Protein AF-A0A0N4SYX3-F1 (afdb_monomer_lite)

Secondary structure (DSSP, 8-state):
---HHHHHHHHT-----------GGG-EEEEE--SSGGGGGGGSTTS-EEEETTEEEE--TTTHHHHHT-

Organism: Brugia pahangi (NCBI:txid6280)

Sequence (70 aa):
MIDLLQLIKLLVKVPVSYVPQQCPYGGEVIGLGCDNSKSCECLAQGLPVLCVQRICCAYRLPNYFPAHFT

pLDDT: mean 83.82, std 14.09, range [54.72, 96.5]

Structure (mmCIF, N/CA/C/O backbone):
data_AF-A0A0N4SYX3-F1
#
_entry.id   AF-A0A0N4SYX3-F1
#
loop_
_atom_site.group_PDB
_atom_site.id
_atom_site.type_symbol
_atom_site.label_atom_id
_atom_site.label_alt_id
_atom_site.label_comp_id
_atom_site.label_asym_id
_atom_site.label_entity_id
_atom_site.label_seq_id
_atom_site.pdbx_PDB_ins_code
_atom_site.Cartn_x
_atom_site.Cartn_y
_atom_site.Cartn_z
_atom_site.occupancy
_atom_site.B_iso_or_equiv
_atom_site.auth_seq_id
_atom_site.auth_comp_id
_atom_site.auth_asym_id
_atom_site.auth_atom_id
_atom_site.pdbx_PDB_model_num
ATOM 1 N N . MET A 1 1 ? -5.804 25.681 -40.826 1.00 54.72 1 MET A N 1
ATOM 2 C CA . MET A 1 1 ? -4.458 25.382 -40.292 1.00 54.72 1 MET A CA 1
ATOM 3 C C . MET A 1 1 ? -4.636 24.593 -39.009 1.00 54.72 1 MET A C 1
ATOM 5 O O . MET A 1 1 ? -5.198 25.131 -38.067 1.00 54.72 1 MET A O 1
ATOM 9 N N . ILE A 1 2 ? -4.279 23.309 -39.014 1.00 60.94 2 ILE A N 1
ATOM 10 C CA . ILE A 1 2 ? -4.335 22.443 -37.829 1.00 60.94 2 ILE A CA 1
ATOM 11 C C . ILE A 1 2 ? -2.944 22.513 -37.193 1.00 60.94 2 ILE A C 1
ATOM 13 O O . ILE A 1 2 ? -1.958 22.241 -37.871 1.00 60.94 2 ILE A O 1
ATOM 17 N N . ASP A 1 3 ? -2.868 22.953 -35.940 1.00 70.12 3 ASP A N 1
ATOM 18 C CA . ASP A 1 3 ? -1.608 23.128 -35.213 1.00 70.12 3 ASP A CA 1
ATOM 19 C C . ASP A 1 3 ? -1.038 21.774 -34.748 1.00 70.12 3 ASP A C 1
ATOM 21 O O . ASP A 1 3 ? -1.801 20.883 -34.360 1.00 70.12 3 ASP A O 1
ATOM 25 N N . LEU A 1 4 ? 0.292 21.607 -34.767 1.00 67.62 4 LEU A N 1
ATOM 26 C CA . LEU A 1 4 ? 0.979 20.362 -34.383 1.00 67.62 4 LEU A CA 1
ATOM 27 C C . LEU A 1 4 ? 0.597 19.913 -32.958 1.00 67.62 4 LEU A C 1
ATOM 29 O O . LEU A 1 4 ? 0.481 18.713 -32.699 1.00 67.62 4 LEU A O 1
ATOM 33 N N . LEU A 1 5 ? 0.292 20.856 -32.057 1.00 59.62 5 LEU A N 1
ATOM 34 C CA . LEU A 1 5 ? -0.179 20.568 -30.700 1.00 59.62 5 LEU A CA 1
ATOM 35 C C . LEU A 1 5 ? -1.536 19.842 -30.685 1.00 59.62 5 LEU A C 1
ATOM 37 O O . LEU A 1 5 ? -1.796 19.029 -29.795 1.00 59.62 5 LEU A O 1
ATOM 41 N N . GLN A 1 6 ? -2.401 20.097 -31.672 1.00 68.50 6 GLN A N 1
ATOM 42 C CA . GLN A 1 6 ? -3.700 19.426 -31.793 1.00 68.50 6 GLN A CA 1
ATOM 43 C C . GLN A 1 6 ? -3.570 17.987 -32.312 1.00 68.50 6 GLN A C 1
ATOM 45 O O . GLN A 1 6 ? -4.407 17.152 -31.972 1.00 68.50 6 GLN A O 1
ATOM 50 N N . LEU A 1 7 ? -2.508 17.665 -33.060 1.00 63.22 7 LEU A N 1
ATOM 51 C CA . LEU A 1 7 ? -2.209 16.293 -33.495 1.00 63.22 7 LEU A CA 1
ATOM 52 C C . LEU A 1 7 ? -1.687 15.424 -32.337 1.00 63.22 7 LEU A C 1
ATOM 54 O O . LEU A 1 7 ? -2.062 14.259 -32.230 1.00 63.22 7 LEU A O 1
ATOM 58 N N . ILE A 1 8 ? -0.902 15.987 -31.411 1.00 65.44 8 ILE A N 1
ATOM 59 C CA . ILE A 1 8 ? -0.371 15.247 -30.248 1.00 65.44 8 ILE A CA 1
ATOM 60 C C . ILE A 1 8 ? -1.501 14.862 -29.270 1.00 65.44 8 ILE A C 1
ATOM 62 O O . ILE A 1 8 ? -1.520 13.752 -28.739 1.00 65.44 8 ILE A O 1
ATOM 66 N N . LYS A 1 9 ? -2.503 15.733 -29.078 1.00 61.84 9 LYS A N 1
ATOM 67 C CA . LYS A 1 9 ? -3.674 15.461 -28.214 1.00 61.84 9 LYS A CA 1
ATOM 68 C C . LYS A 1 9 ? -4.567 14.318 -28.716 1.00 61.84 9 LYS A C 1
ATOM 70 O O . LYS A 1 9 ? -5.287 13.723 -27.918 1.00 61.84 9 LYS A O 1
ATOM 75 N N . LEU A 1 10 ? -4.531 14.009 -30.014 1.00 63.31 10 LEU A N 1
ATOM 76 C CA . LEU A 1 10 ? -5.224 12.854 -30.600 1.00 63.31 10 LEU A CA 1
ATOM 77 C C . LEU A 1 10 ? -4.524 11.528 -30.265 1.00 63.31 10 LEU A C 1
ATOM 79 O O . LEU A 1 10 ? -5.199 10.510 -30.143 1.00 63.31 10 LEU A O 1
ATOM 83 N N . LEU A 1 11 ? -3.204 11.547 -30.054 1.00 62.09 11 LEU A N 1
ATOM 84 C CA . LEU A 1 11 ? -2.412 10.367 -29.685 1.00 62.09 11 LEU A CA 1
ATOM 85 C C . LEU A 1 11 ? -2.492 10.044 -28.182 1.00 62.09 11 LEU A C 1
ATOM 87 O O . LEU A 1 11 ? -2.358 8.887 -27.800 1.00 62.09 11 LEU A O 1
ATOM 91 N N . VAL A 1 12 ? -2.774 11.039 -27.330 1.00 63.03 12 VAL A N 1
ATOM 92 C CA . VAL A 1 12 ? -2.989 10.879 -25.873 1.00 63.03 12 VAL A CA 1
ATOM 93 C C . VAL A 1 12 ? -4.476 10.999 -25.523 1.00 63.03 12 VAL A C 1
ATOM 95 O O . VAL A 1 12 ? -4.865 11.534 -24.487 1.00 63.03 12 VAL A O 1
ATOM 98 N N . LYS A 1 13 ? -5.359 10.498 -26.388 1.00 57.12 13 LYS A N 1
ATOM 99 C CA . LYS A 1 13 ? -6.778 10.324 -26.055 1.00 57.12 13 LYS A CA 1
ATOM 100 C C . LYS A 1 13 ? -6.955 9.047 -25.223 1.00 57.12 13 LYS A C 1
ATOM 102 O O . LYS A 1 13 ? -7.760 8.188 -25.561 1.00 57.12 13 LYS A O 1
ATOM 107 N N . VAL A 1 14 ? -6.161 8.883 -24.164 1.00 61.69 14 VAL A N 1
ATOM 108 C CA . VAL A 1 14 ? -6.364 7.783 -23.219 1.00 61.69 14 VAL A CA 1
ATOM 109 C C . VAL A 1 14 ? -7.619 8.145 -22.429 1.00 61.69 14 VAL A C 1
ATOM 111 O O . VAL A 1 14 ? -7.632 9.208 -21.802 1.00 61.69 14 VAL A O 1
ATOM 114 N N . PRO A 1 15 ? -8.692 7.336 -22.454 1.00 57.38 15 PRO A N 1
ATOM 115 C CA . PRO A 1 15 ? -9.750 7.503 -21.479 1.00 57.38 15 PRO A CA 1
ATOM 116 C C . PRO A 1 15 ? -9.118 7.205 -20.120 1.00 57.38 15 PRO A C 1
ATOM 118 O O . PRO A 1 15 ? -8.939 6.047 -19.749 1.00 57.38 15 PRO A O 1
ATOM 121 N N . VAL A 1 16 ? -8.702 8.248 -19.398 1.00 58.50 16 VAL A N 1
ATOM 122 C CA . VAL A 1 16 ? -8.353 8.134 -17.983 1.00 58.50 16 VAL A CA 1
ATOM 123 C C . VAL A 1 16 ? -9.651 7.748 -17.290 1.00 58.50 16 VAL A C 1
ATOM 125 O O . VAL A 1 16 ? -10.474 8.594 -16.946 1.00 58.50 16 VAL A O 1
ATOM 128 N N . SER A 1 17 ? -9.874 6.440 -17.169 1.00 58.31 17 SER A N 1
ATOM 129 C CA . SER A 1 17 ? -10.861 5.886 -16.259 1.00 58.31 17 SER A CA 1
ATOM 130 C C . SER A 1 17 ? -10.372 6.274 -14.876 1.00 58.31 17 SER A C 1
ATOM 132 O O . SER A 1 17 ? -9.460 5.648 -14.337 1.00 58.31 17 SER A O 1
ATOM 134 N N . TYR A 1 18 ? -10.900 7.380 -14.354 1.00 65.94 18 TYR A N 1
ATOM 135 C CA . TYR A 1 18 ? -10.633 7.842 -13.002 1.00 65.94 18 TYR A CA 1
ATOM 136 C C . TYR A 1 18 ? -11.259 6.827 -12.046 1.00 65.94 18 TYR A C 1
ATOM 138 O O . TYR A 1 18 ? -12.390 6.980 -11.594 1.00 65.94 18 TYR A O 1
ATOM 146 N N . VAL A 1 19 ? -10.549 5.723 -11.820 1.00 70.19 19 VAL A N 1
ATOM 147 C CA . VAL A 1 19 ? -10.869 4.791 -10.750 1.00 70.19 19 VAL A CA 1
ATOM 148 C C . VAL A 1 19 ? -10.355 5.462 -9.485 1.00 70.19 19 VAL A C 1
ATOM 150 O O . VAL A 1 19 ? -9.142 5.672 -9.378 1.00 70.19 19 VAL A O 1
ATOM 153 N N . PRO A 1 20 ? -11.237 5.860 -8.555 1.00 71.62 20 PRO A N 1
ATOM 154 C CA . PRO A 1 20 ? -10.787 6.410 -7.292 1.00 71.62 20 PRO A CA 1
ATOM 155 C C . PRO A 1 20 ? -9.954 5.341 -6.582 1.00 71.62 20 PRO A C 1
ATOM 157 O O . PRO A 1 20 ? -10.462 4.294 -6.189 1.00 71.62 20 PRO A O 1
ATOM 160 N N . GLN A 1 21 ? -8.655 5.600 -6.467 1.00 87.75 21 GLN A N 1
ATOM 161 C CA . GLN A 1 21 ? -7.731 4.756 -5.721 1.00 87.75 21 GLN A CA 1
ATOM 162 C C . GLN A 1 21 ? -8.056 4.956 -4.242 1.00 87.75 21 GLN A C 1
ATOM 164 O O . GLN A 1 21 ? -7.939 6.071 -3.729 1.00 87.75 21 GLN A O 1
ATOM 169 N N . GLN A 1 22 ? -8.521 3.908 -3.570 1.00 90.88 22 GLN A N 1
ATOM 170 C CA . GLN A 1 22 ? -8.912 3.976 -2.167 1.00 90.88 22 GLN A CA 1
ATOM 171 C C . GLN A 1 22 ? -8.371 2.766 -1.423 1.00 90.88 22 GLN A C 1
ATOM 173 O O . GLN A 1 22 ? -8.472 1.634 -1.891 1.00 90.88 22 GLN A O 1
ATOM 178 N N . CYS A 1 23 ? -7.830 3.018 -0.236 1.00 93.38 23 CYS A N 1
ATOM 179 C CA . CYS A 1 23 ? -7.467 1.968 0.696 1.00 93.38 23 CYS A CA 1
ATOM 180 C C . CYS A 1 23 ? -8.655 1.685 1.623 1.00 93.38 23 CYS A C 1
ATOM 182 O O . CYS A 1 23 ? -9.263 2.623 2.151 1.00 93.38 23 CYS A O 1
ATOM 184 N N . PRO A 1 24 ? -8.996 0.410 1.860 1.00 91.94 24 PRO A N 1
ATOM 185 C CA . PRO A 1 24 ? -10.065 0.059 2.783 1.00 91.94 24 PRO A CA 1
ATOM 186 C C . PRO A 1 24 ? -9.689 0.451 4.218 1.00 91.94 24 PRO A C 1
ATOM 188 O O . PRO A 1 24 ? -8.517 0.685 4.522 1.00 91.94 24 PRO A O 1
ATOM 191 N N . TYR A 1 25 ? -10.685 0.508 5.106 1.00 92.50 25 TYR A N 1
ATOM 192 C CA . TYR A 1 25 ? -10.508 0.747 6.548 1.00 92.50 25 TYR A CA 1
ATOM 193 C C . TYR A 1 25 ? -9.780 2.056 6.910 1.00 92.50 25 TYR A C 1
ATOM 195 O O . TYR A 1 25 ? -9.119 2.138 7.942 1.00 92.50 25 TYR A O 1
ATOM 203 N N . GLY A 1 26 ? -9.887 3.093 6.073 1.00 90.81 26 GLY A N 1
ATOM 204 C CA . GLY A 1 26 ? -9.272 4.397 6.350 1.00 90.81 26 GLY A CA 1
ATOM 205 C C . GLY A 1 26 ? -7.751 4.410 6.194 1.00 90.81 26 GLY A C 1
ATOM 206 O O . GLY A 1 26 ? -7.076 5.192 6.865 1.00 90.81 26 GLY A O 1
ATOM 207 N N . GLY A 1 27 ? -7.211 3.526 5.352 1.00 94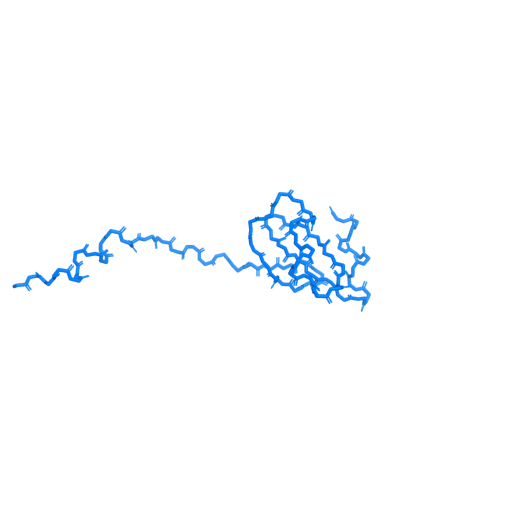.00 27 GLY A N 1
ATOM 208 C CA . GLY A 1 27 ? -5.819 3.594 4.919 1.00 94.00 27 GLY A CA 1
ATOM 209 C C . GLY A 1 27 ? -5.560 4.790 4.002 1.00 94.00 27 GLY A C 1
ATOM 210 O O . GLY A 1 27 ? -6.462 5.304 3.339 1.00 94.00 27 GLY A O 1
ATOM 211 N N . GLU A 1 28 ? -4.304 5.209 3.945 1.00 95.25 28 GLU A N 1
ATOM 212 C CA . GLU A 1 28 ? -3.828 6.291 3.090 1.00 95.25 28 GLU A CA 1
ATOM 213 C C . GLU A 1 28 ? -3.148 5.706 1.849 1.00 95.25 28 GLU A C 1
ATOM 215 O O . GLU A 1 28 ? -2.263 4.856 1.963 1.00 95.25 28 GLU A O 1
ATOM 220 N N . VAL A 1 29 ? -3.556 6.151 0.658 1.00 95.62 29 VAL A N 1
ATOM 221 C CA . VAL A 1 29 ? -2.884 5.772 -0.591 1.00 95.62 29 VAL A CA 1
ATOM 222 C C . VAL A 1 29 ? -1.570 6.534 -0.677 1.00 95.62 29 VAL A C 1
ATOM 224 O O . VAL A 1 29 ? -1.568 7.755 -0.810 1.00 95.62 29 VAL A O 1
ATOM 227 N N . ILE A 1 30 ? -0.458 5.807 -0.647 1.00 96.06 30 ILE A N 1
ATOM 228 C CA . ILE A 1 30 ? 0.890 6.393 -0.722 1.00 96.06 30 ILE A CA 1
ATOM 229 C C . ILE A 1 30 ? 1.619 6.043 -2.023 1.00 96.06 30 ILE A C 1
ATOM 231 O O . ILE A 1 30 ? 2.681 6.591 -2.303 1.00 96.06 30 ILE A O 1
ATOM 235 N N . GLY A 1 31 ? 1.068 5.131 -2.828 1.00 93.94 31 GLY A N 1
ATOM 236 C CA . GLY A 1 31 ? 1.678 4.710 -4.085 1.00 93.9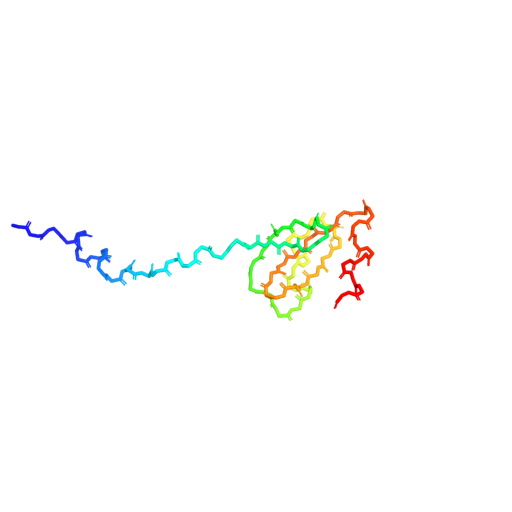4 31 GLY A CA 1
ATOM 237 C C . GLY A 1 31 ? 0.805 3.756 -4.892 1.00 93.94 31 GLY A C 1
ATOM 238 O O . GLY A 1 31 ? -0.148 3.173 -4.376 1.00 93.94 31 GLY A O 1
ATOM 239 N N . LEU A 1 32 ? 1.153 3.593 -6.166 1.00 93.56 32 LEU A N 1
ATOM 240 C CA . LEU A 1 32 ? 0.490 2.703 -7.119 1.00 93.56 32 LEU A CA 1
ATOM 241 C C . LEU A 1 32 ? 1.519 1.758 -7.743 1.00 93.56 32 LEU A C 1
ATOM 243 O O . LEU A 1 32 ? 2.678 2.128 -7.909 1.00 93.56 32 LEU A O 1
ATOM 247 N N . GLY A 1 33 ? 1.072 0.568 -8.136 1.00 89.88 33 GLY A N 1
ATOM 248 C CA . GLY A 1 33 ? 1.895 -0.432 -8.809 1.00 89.88 33 GLY A CA 1
ATOM 249 C C . GLY A 1 33 ? 2.777 -1.245 -7.863 1.00 89.88 33 GLY A C 1
ATOM 250 O O . GLY A 1 33 ? 3.984 -1.300 -8.062 1.00 89.88 33 GLY A O 1
ATOM 251 N N . CYS A 1 34 ? 2.190 -1.893 -6.853 1.00 94.62 34 CYS A N 1
ATOM 252 C CA . CYS A 1 34 ? 2.910 -2.839 -5.992 1.00 94.62 34 CYS A CA 1
ATOM 253 C C . CYS A 1 34 ? 2.656 -4.309 -6.371 1.00 94.62 34 CYS A C 1
ATOM 255 O O . CYS A 1 34 ? 1.559 -4.686 -6.799 1.00 94.62 34 CYS A O 1
ATOM 257 N N . ASP A 1 35 ? 3.673 -5.154 -6.191 1.00 95.56 35 ASP A N 1
ATOM 258 C CA . ASP A 1 35 ? 3.546 -6.622 -6.217 1.00 95.56 35 ASP A CA 1
ATOM 259 C C . ASP A 1 35 ? 3.337 -7.192 -4.809 1.00 95.56 35 ASP A C 1
ATOM 261 O O . ASP A 1 35 ? 2.644 -8.189 -4.626 1.00 95.56 35 ASP A O 1
ATOM 265 N N . ASN A 1 36 ? 3.939 -6.555 -3.805 1.00 95.00 36 ASN A N 1
ATOM 266 C CA . ASN A 1 36 ? 3.835 -6.921 -2.398 1.00 95.00 36 ASN A CA 1
ATOM 267 C C . ASN A 1 36 ? 4.049 -5.680 -1.513 1.00 95.00 36 ASN A C 1
ATOM 269 O O . ASN A 1 36 ? 4.395 -4.604 -1.999 1.00 95.00 36 ASN A O 1
ATOM 273 N N . SER A 1 37 ? 3.827 -5.802 -0.204 1.00 94.44 37 SER A N 1
ATOM 274 C CA . SER A 1 37 ? 3.969 -4.676 0.731 1.00 94.44 37 SER A CA 1
ATOM 275 C C . SER A 1 37 ? 5.402 -4.143 0.831 1.00 94.44 37 SER A C 1
ATOM 277 O O . SER A 1 37 ? 5.585 -2.956 1.098 1.00 94.44 37 SER A O 1
ATOM 279 N N . LYS A 1 38 ? 6.418 -4.968 0.545 1.00 95.25 38 LYS A N 1
ATOM 280 C CA . LYS A 1 38 ? 7.830 -4.582 0.666 1.00 95.25 38 LYS A CA 1
ATOM 281 C C . LYS A 1 38 ? 8.225 -3.472 -0.304 1.00 95.25 38 LYS A C 1
ATOM 283 O O . LYS A 1 38 ? 8.988 -2.584 0.061 1.00 95.25 38 LYS A O 1
ATOM 288 N N . SER A 1 39 ? 7.644 -3.445 -1.507 1.00 94.75 39 SER A N 1
ATOM 289 C CA . SER A 1 39 ? 7.862 -2.340 -2.457 1.00 94.75 39 SER A CA 1
ATOM 290 C C . SER A 1 39 ? 7.326 -0.989 -1.961 1.00 94.75 39 SER A C 1
ATOM 292 O O . SER A 1 39 ? 7.726 0.051 -2.475 1.00 94.75 39 SER A O 1
ATOM 294 N N . CYS A 1 40 ? 6.441 -0.988 -0.960 1.00 96.50 40 CYS A N 1
ATOM 295 C CA . CYS A 1 40 ? 5.835 0.219 -0.401 1.00 96.50 40 CYS A CA 1
ATOM 296 C C . CYS A 1 40 ? 6.599 0.769 0.818 1.00 96.50 40 CYS A C 1
ATOM 298 O O . CYS A 1 40 ? 6.331 1.893 1.238 1.00 96.50 40 CYS A O 1
ATOM 300 N N . GLU A 1 41 ? 7.549 0.015 1.387 1.00 94.81 41 GLU A N 1
ATOM 301 C CA . GLU A 1 41 ? 8.263 0.390 2.621 1.00 94.81 41 GLU A CA 1
ATOM 302 C C . GLU A 1 41 ? 8.996 1.731 2.482 1.00 94.81 41 GLU A C 1
ATOM 304 O O . GLU A 1 41 ? 8.928 2.573 3.377 1.00 94.81 41 GLU A O 1
ATOM 309 N N . CYS A 1 42 ? 9.625 1.979 1.328 1.00 94.31 42 CYS A N 1
ATOM 310 C CA . CYS A 1 42 ? 10.335 3.232 1.055 1.00 94.31 42 CYS A CA 1
ATOM 311 C C . CYS A 1 42 ? 9.417 4.466 1.047 1.00 94.31 42 CYS A C 1
ATOM 313 O O . CYS A 1 42 ? 9.892 5.580 1.246 1.00 94.31 42 CYS A O 1
ATOM 315 N N . LEU A 1 43 ? 8.114 4.277 0.825 1.00 94.44 43 LEU A N 1
ATOM 316 C CA . LEU A 1 43 ? 7.113 5.347 0.786 1.00 94.44 43 LEU A CA 1
ATOM 317 C C . LEU A 1 43 ? 6.437 5.559 2.150 1.00 94.44 43 LEU A C 1
ATOM 319 O O . LEU A 1 43 ? 5.818 6.593 2.387 1.00 94.44 43 LEU A O 1
ATOM 323 N N . ALA A 1 44 ? 6.553 4.584 3.052 1.00 92.50 44 ALA A N 1
ATOM 324 C CA . ALA A 1 44 ? 5.722 4.461 4.241 1.00 92.50 44 ALA A CA 1
ATOM 325 C C . ALA A 1 44 ? 6.078 5.408 5.394 1.00 92.50 44 ALA A C 1
ATOM 327 O O . ALA A 1 44 ? 5.313 5.515 6.348 1.00 92.50 44 ALA A O 1
ATOM 328 N N . GLN A 1 45 ? 7.252 6.048 5.358 1.00 92.62 45 GLN A N 1
ATOM 329 C CA . GLN A 1 45 ? 7.751 6.924 6.433 1.00 92.62 45 GLN A CA 1
ATOM 330 C C . GLN A 1 45 ? 7.662 6.281 7.838 1.00 92.62 45 GLN A C 1
ATOM 332 O O . GLN A 1 45 ? 7.383 6.951 8.829 1.00 92.62 45 GLN A O 1
ATOM 337 N N . GLY A 1 46 ? 7.878 4.962 7.925 1.00 91.69 46 GLY A N 1
ATOM 338 C CA . GLY A 1 46 ? 7.811 4.195 9.177 1.00 91.69 46 GLY A CA 1
ATOM 339 C C . GLY A 1 46 ? 6.417 3.696 9.578 1.00 91.69 46 GLY A C 1
ATOM 340 O O . GLY A 1 46 ? 6.288 3.055 10.619 1.00 91.69 46 GLY A O 1
ATOM 341 N N . LEU A 1 47 ? 5.379 3.948 8.776 1.00 95.00 47 LEU A N 1
ATOM 342 C CA . LEU A 1 47 ? 4.054 3.359 8.974 1.00 95.00 47 LEU A CA 1
ATOM 343 C C . LEU A 1 47 ? 3.990 1.922 8.430 1.00 95.00 47 LEU A C 1
ATOM 345 O O . LEU A 1 47 ? 4.675 1.591 7.462 1.00 95.00 47 LEU A O 1
ATOM 349 N N . PRO A 1 48 ? 3.146 1.055 9.009 1.00 95.19 48 PRO A N 1
ATOM 350 C CA . PRO A 1 48 ? 2.874 -0.245 8.421 1.00 95.19 48 PRO A CA 1
ATOM 351 C C . PRO A 1 48 ? 2.119 -0.093 7.092 1.00 95.19 48 PRO A C 1
ATOM 353 O O . PRO A 1 48 ? 1.219 0.745 6.958 1.00 95.19 48 PRO A O 1
ATOM 356 N N . VAL A 1 49 ? 2.482 -0.929 6.116 1.00 96.25 49 VAL A N 1
ATOM 357 C CA . VAL A 1 49 ? 1.950 -0.880 4.750 1.00 96.25 49 VAL A CA 1
ATOM 358 C C . VAL A 1 49 ? 1.409 -2.215 4.276 1.00 96.25 49 VAL A C 1
ATOM 360 O O . VAL A 1 49 ? 1.933 -3.275 4.615 1.00 96.25 49 VAL A O 1
ATOM 363 N N . LEU A 1 50 ? 0.389 -2.146 3.426 1.00 95.69 50 LEU A N 1
ATOM 364 C CA . LEU A 1 50 ? -0.179 -3.284 2.712 1.00 95.69 50 LEU A CA 1
ATOM 365 C C . LEU A 1 50 ? -0.241 -2.971 1.219 1.00 95.69 50 LEU A C 1
ATOM 367 O O . LEU A 1 50 ? -0.472 -1.829 0.822 1.00 95.69 50 LEU A O 1
ATOM 371 N N . CYS A 1 51 ? -0.041 -4.001 0.400 1.00 95.25 51 CYS A N 1
ATOM 372 C CA . CYS A 1 51 ? -0.284 -3.921 -1.033 1.00 95.25 51 CYS A CA 1
ATOM 373 C C . CYS A 1 51 ? -1.683 -4.467 -1.319 1.00 95.25 51 CYS A C 1
ATOM 375 O O . CYS A 1 51 ? -1.895 -5.679 -1.289 1.00 95.25 51 CYS A O 1
ATOM 377 N N . VAL A 1 52 ? -2.639 -3.577 -1.575 1.00 93.50 52 VAL A N 1
ATOM 378 C CA . VAL A 1 52 ? -4.048 -3.923 -1.798 1.00 93.50 52 VAL A CA 1
ATOM 379 C C . VAL A 1 52 ? -4.389 -3.604 -3.244 1.00 93.50 52 VAL A C 1
ATOM 381 O O . VAL A 1 52 ? -4.315 -2.453 -3.644 1.00 93.50 52 VAL A O 1
ATOM 384 N N . GLN A 1 53 ? -4.735 -4.606 -4.055 1.00 91.50 53 GLN A N 1
ATOM 385 C CA . GLN A 1 53 ? -5.125 -4.402 -5.463 1.00 91.50 53 GLN A CA 1
ATOM 386 C C . GLN A 1 53 ? -4.126 -3.554 -6.282 1.00 91.50 53 GLN A C 1
ATOM 388 O O . GLN A 1 53 ? -4.529 -2.704 -7.069 1.00 91.50 53 GLN A O 1
ATOM 393 N N . ARG A 1 54 ? -2.813 -3.789 -6.121 1.00 92.94 54 ARG A N 1
ATOM 394 C CA . ARG A 1 54 ? -1.722 -2.988 -6.726 1.00 92.94 54 ARG A CA 1
ATOM 395 C C . ARG A 1 54 ? -1.548 -1.580 -6.140 1.00 92.94 54 ARG A C 1
ATOM 397 O O . ARG A 1 54 ? -0.787 -0.799 -6.704 1.00 92.94 54 ARG A O 1
ATOM 404 N N . ILE A 1 55 ? -2.186 -1.253 -5.024 1.00 94.38 55 ILE A N 1
ATOM 405 C CA . ILE A 1 55 ? -2.110 0.047 -4.349 1.00 94.38 55 ILE A CA 1
ATOM 406 C C . ILE A 1 55 ? -1.294 -0.107 -3.069 1.00 94.38 55 ILE A C 1
ATOM 408 O O . ILE A 1 55 ? -1.547 -1.006 -2.268 1.00 94.38 55 ILE A O 1
ATOM 412 N N . CYS A 1 56 ? -0.331 0.784 -2.859 1.00 96.19 56 CYS A N 1
ATOM 413 C CA . CYS A 1 56 ? 0.369 0.894 -1.589 1.00 96.19 56 CYS A CA 1
ATOM 414 C C . CYS A 1 56 ? -0.492 1.679 -0.597 1.00 96.19 56 CYS A C 1
ATOM 416 O O . CYS A 1 56 ? -0.727 2.876 -0.785 1.00 96.19 56 CYS A O 1
ATOM 418 N N . CYS A 1 57 ? -0.913 1.006 0.468 1.00 96.31 57 CYS A N 1
ATOM 419 C C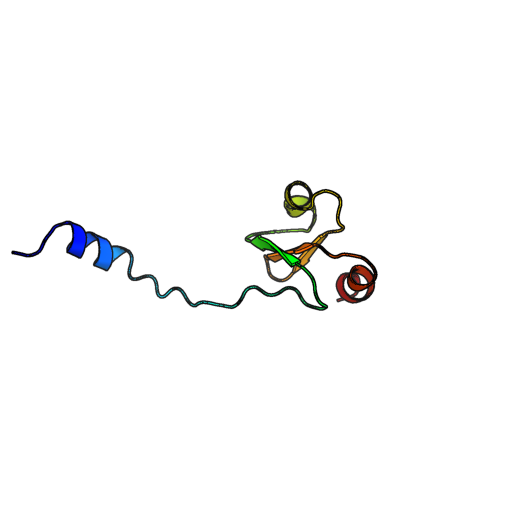A . CYS A 1 57 ? -1.738 1.565 1.528 1.00 96.31 57 CYS A CA 1
ATOM 420 C C . CYS A 1 57 ? -0.947 1.655 2.830 1.00 96.31 57 CYS A C 1
ATOM 422 O O . CYS A 1 57 ? -0.507 0.624 3.338 1.00 96.31 57 CYS A O 1
ATOM 424 N N . ALA A 1 58 ? -0.791 2.858 3.383 1.00 96.38 58 ALA A N 1
ATOM 425 C CA . ALA A 1 58 ? -0.259 3.062 4.728 1.00 96.38 58 ALA A CA 1
ATOM 426 C C . ALA A 1 58 ? -1.384 3.148 5.755 1.00 96.38 58 ALA A C 1
ATOM 428 O O . ALA A 1 58 ? -2.419 3.774 5.523 1.00 96.38 58 ALA A O 1
ATOM 429 N N . TYR A 1 59 ? -1.153 2.558 6.922 1.00 95.62 59 TYR A N 1
ATOM 430 C CA . TYR A 1 59 ? -2.129 2.533 8.002 1.00 95.62 59 TYR A CA 1
ATOM 431 C C . TYR A 1 59 ? -1.551 3.128 9.277 1.00 95.62 59 TYR A C 1
ATOM 433 O O . TYR A 1 59 ? -0.439 2.814 9.687 1.00 95.62 59 TYR A O 1
ATOM 441 N N . ARG A 1 60 ? -2.345 3.954 9.959 1.00 93.94 60 ARG A N 1
ATOM 442 C CA . ARG A 1 60 ? -2.086 4.335 11.352 1.00 93.94 60 ARG A CA 1
ATOM 443 C C . ARG A 1 60 ? -2.877 3.410 12.271 1.00 93.94 60 ARG A C 1
ATOM 445 O O . ARG A 1 60 ? -3.956 2.947 11.904 1.00 93.94 60 ARG A O 1
ATOM 452 N N . LEU A 1 61 ? -2.358 3.124 13.463 1.00 89.38 61 LEU A N 1
ATOM 453 C CA . LEU A 1 61 ? -3.139 2.408 14.475 1.00 89.38 61 LEU A CA 1
ATOM 454 C C . LEU A 1 61 ? -4.381 3.236 14.859 1.00 89.38 61 LEU A C 1
ATOM 456 O O . LEU A 1 61 ? -4.269 4.460 14.952 1.00 89.38 61 LEU A O 1
ATOM 460 N N . PRO A 1 62 ? -5.548 2.602 15.086 1.00 89.69 62 PRO A N 1
ATOM 461 C CA . PRO A 1 62 ? -5.799 1.153 15.117 1.00 89.69 62 PRO A CA 1
ATOM 462 C C . PRO A 1 62 ? -6.162 0.516 13.756 1.00 89.69 62 PRO A C 1
ATOM 464 O O . PRO A 1 62 ? -6.372 -0.693 13.691 1.00 89.69 62 PRO A O 1
ATOM 467 N N . ASN A 1 63 ? -6.205 1.286 12.665 1.00 90.44 63 ASN A N 1
ATOM 468 C CA . ASN A 1 63 ? -6.739 0.862 11.360 1.00 90.44 63 ASN A CA 1
ATOM 469 C C . ASN A 1 63 ? -5.936 -0.254 10.666 1.00 90.44 63 ASN A C 1
ATOM 471 O O . ASN A 1 63 ? -6.446 -0.905 9.760 1.00 90.44 63 ASN A O 1
ATOM 475 N N . TYR A 1 64 ? -4.695 -0.505 11.095 1.00 90.44 64 TYR A N 1
ATOM 476 C CA . TYR A 1 64 ? -3.862 -1.575 10.539 1.00 90.44 64 TYR A CA 1
ATOM 477 C C . TYR A 1 64 ? -4.404 -2.984 10.828 1.00 90.44 64 TYR A C 1
ATOM 479 O O . TYR A 1 64 ? -4.338 -3.852 9.962 1.00 90.44 64 TYR A O 1
ATOM 487 N N . PHE A 1 65 ? -4.970 -3.214 12.019 1.00 88.38 65 PHE A N 1
ATOM 488 C CA . PHE A 1 65 ? -5.482 -4.532 12.412 1.00 88.38 65 PHE A CA 1
ATOM 489 C C . PHE A 1 65 ? -6.542 -5.075 11.442 1.00 88.38 65 PHE A C 1
ATOM 491 O O . PHE A 1 65 ? -6.307 -6.134 10.873 1.00 88.38 65 PHE A O 1
ATOM 498 N N . PRO A 1 66 ? -7.672 -4.390 11.187 1.00 84.50 66 PRO A N 1
ATOM 499 C CA . PRO A 1 66 ? -8.679 -4.910 10.260 1.00 84.50 66 PRO A CA 1
ATOM 500 C C . PRO A 1 66 ? -8.154 -5.046 8.823 1.00 84.50 66 PRO A C 1
ATOM 502 O O . PRO A 1 66 ? -8.577 -5.945 8.100 1.00 84.50 66 PRO A O 1
ATOM 505 N N . ALA A 1 67 ? -7.207 -4.196 8.416 1.00 82.69 67 ALA A N 1
ATOM 506 C CA . ALA A 1 67 ? -6.649 -4.225 7.071 1.00 82.69 67 ALA A CA 1
ATOM 507 C C . ALA A 1 67 ? -5.715 -5.421 6.825 1.00 82.69 67 ALA A C 1
ATOM 509 O O . ALA A 1 67 ? -5.725 -5.979 5.735 1.00 82.69 67 ALA A O 1
ATOM 510 N N . HIS A 1 68 ? -4.932 -5.840 7.823 1.00 83.94 68 HIS A N 1
ATOM 511 C CA . HIS A 1 68 ? -3.967 -6.937 7.682 1.00 83.94 68 HIS A CA 1
ATOM 512 C C . HIS A 1 68 ? -4.619 -8.331 7.589 1.00 83.94 68 HIS A C 1
ATOM 514 O O . HIS A 1 68 ? -3.989 -9.277 7.129 1.00 83.94 68 HIS A O 1
ATOM 520 N N . PHE A 1 69 ? -5.8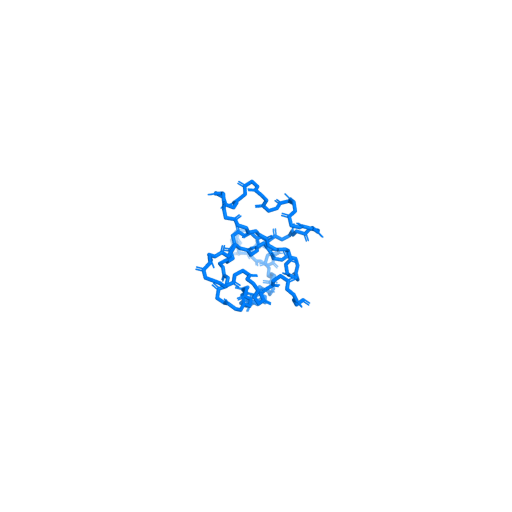64 -8.477 8.045 1.00 81.19 69 PHE A N 1
ATOM 521 C CA . PHE A 1 69 ? -6.591 -9.754 8.039 1.00 81.19 69 PHE A CA 1
ATOM 522 C C . PHE A 1 69 ? -7.584 -9.900 6.869 1.00 81.19 69 PHE A C 1
ATOM 524 O O . PHE A 1 69 ? -8.364 -10.852 6.867 1.00 81.19 69 PHE A O 1
ATOM 531 N N . THR A 1 70 ? -7.578 -8.970 5.906 1.00 65.25 70 THR A N 1
ATOM 532 C CA . THR A 1 70 ? -8.391 -9.019 4.672 1.00 65.25 70 THR A CA 1
ATOM 533 C C . THR A 1 70 ? -7.569 -9.565 3.512 1.00 65.25 70 THR A C 1
ATOM 535 O O . THR A 1 70 ? -8.123 -10.378 2.740 1.00 65.25 70 THR A O 1
#

Foldseek 3Di:
DQDPVNVVVVVPPPPPPPPPDDQPQPWDFQDFADPFQVVCPVRAPPFRWTQDPRTITGDDPPSVVVRVVD

Radius of gyration: 17.65 Å; chains: 1; bounding box: 21×35×55 Å

=== Feature glossary ===
Each block in this record encodes a different view of the same protein. In brief:

Predicted aligned error. PAE(i, j) answers: if I align the predicted and true structures on residue i, how far off (in Å) do I expect residue j to be? A block-diagonal PAE matrix with low values on the blocks and high values off-diagonal is the signature of a multi-domain protein with confidently predicted domains but uncertain inter-domain orientation.

Contact-map, Ramachandran, and PAE plots. Plot images: a contact map (which residues are close in 3D, as an N×N binary image), a Ramachandran scatter (backb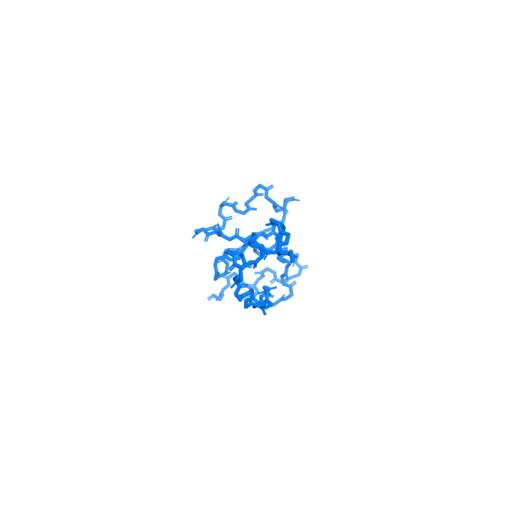one torsion angles, revealing secondary-structure composition at a glance), and — for AlphaFold structures — a PAE heatmap (pairwise prediction confidence).

Backbone torsions (φ/ψ). φ (phi) and ψ (psi) are the two rotatable backbone dihedrals per residue: φ is the C(i-1)–N–Cα–C torsion, ψ is the N–Cα–C–N(i+1) torsion, both in degrees on (−180°, 180°]. α-helical residues cluster near (−60°, −45°); β-strand residues near (−120°, +130°). A Ramachandran plot is simply a scatter of (φ, ψ) for every residue.

Foldseek 3Di. A 3Di character summarizes, for each residue, the relative orientation of the Cα frame of its nearest spatial neighbor. Because it encodes fold topology rather than chemistry, 3Di alignments detect remote structural similarity that sequence alignment misses.

Radius of gyration, Cα contacts, bounding box. Three whole-structure scalars: the radius of gyration (RMS distance of Cα from centroid, in Å), the count of Cα–Cα contacts (pairs closer than 8 Å and separated by more than four residues in sequence — i.e. tertiary, not local, contacts), and the bounding-box dimensions. Together they distinguish compact globular folds from extended fibres or disordered chains.

Sequence. Sequence gives the chain of amino acids in standard one-letter code (A=alanine, C=cysteine, …, Y=tyrosine), read N→C. It is the only feature that is directly encoded by the gene; all structural features are derived from the folded form of this sequence.

mmCIF coordinates. Atomic coordinates in PDBx/mmCIF format — the same representation the Protein Data Bank distributes. Each line of the _atom_site loop places one backbone atom in Cartesian space (units: ångströms, origin: arbitrary).

Secondary structure (3-state, P-SEA). Three-state secondary structure (P-SEA) collapses the eight DSSP classes into helix (a), strand (b), and coil (c). P-SEA assigns these from Cα geometry alone — distances and angles — without requiring backbone oxygens, so it works on any Cα trace.

InterPro / GO / CATH / organism. Functional annotations link the protein to curated databases. InterPro entries identify conserved domains and families by matching the sequence against member-database signatures (Pfam, PROSITE, CDD, …). Gene Ontology (GO) ter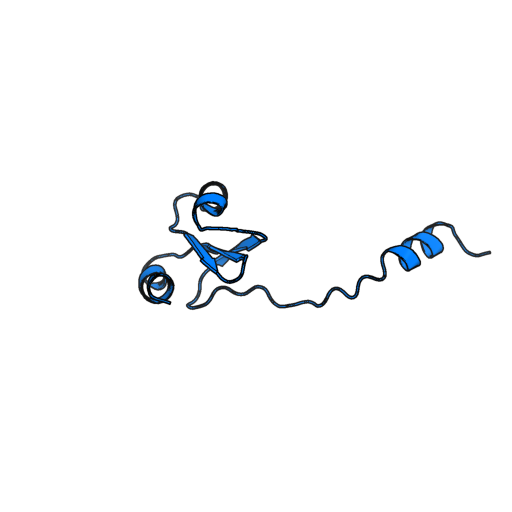ms describe molecular function, biological process, and cellular component in a controlled vocabulary. CATH places the structure in a hierarchical fold classification (Class/Architecture/Topology/Homologous-superfamily). The organism is the source species.

B-factor. B-factor (Debye–Waller factor) reflects atomic displacement in the crystal lattice. It is an experimental observable (units Å²), not a prediction; low values mean the atom is pinned down, high values mean it moves or is heterogeneous across the crystal.

Rendered structure images. Structure images are PyMOL renders from six orthogonal camera directions. Cartoon representation draws helices as coils and strands as arrows; sticks shows the backbone as bonds; surface shows the solvent-excluded envelope. Rainbow coloring maps sequence position to hue (blue→red, N→C); chain coloring assigns a distinct color per polypeptide.

Solvent-accessible surface area. Solvent-accessible surface area (SASA) is the area in Å² traced out by the centre of a 1.4 Å probe sphere (a water molecule) rolled over the protein's van der Waals surface (Shrake–Rupley / Lee–Richards construction). Buried residues have near-zero SASA; fully exposed residues can exceed 200 Å². The total SASA scales roughly with the number of surface residues.

Secondary structure (8-state, DSSP). The SS8 string is DSSP's per-residue secondary-structure call. α-helix (H) means an i→i+4 H-bond ladder; β-strand (E) means the residue participates in a β-sheet; 3₁₀ (G) and π (I) are tighter and wider helices; T/S are turns/bends; '-' is loop.

pLDDT. For AlphaFold models, the B-factor field carries pLDDT — the model's own estimate of local accuracy on a 0–100 scale. Regions with pLDDT<50 should be treated as essentially unmodeled; they often correspond to intrinsically disordered segments.

Nearest PDB structures. Nearest PDB neighbors are the top structural matches found by Foldseek when searching this structure against the entire Protein Data Bank. Each hit reports a TM-score (0 to 1; >0.5 almost always implies the same fold) and an E-value. These are *structural* homologs — they may share no detectable sequence similarity.